Protein AF-A0A1W9L1T4-F1 (afdb_monomer_lite)

Radius of gyration: 21.64 Å; chains: 1; bounding box: 61×42×40 Å

Secondary structure (DSSP, 8-state):
-----------------S-------GGGGGSPEEEEEEES-TTHHHHHHHHHHHHTTPEEEETTTTEEEETTEEEEEEEE-STT-EEEEEEEESSHHHHHHHHHHHHHH-

Foldseek 3Di:
DDDDDDDDDDPPPPPDDPDPPPPPPCVCQFAKDKDKDKFQDPVCQLVVLLVVCVVVVWDQDDSVQSWTDDPLKIKGWAWADDHGTIMIMIIIGNDPVVSVVVSVVVRVPD

pLDDT: mean 73.35, std 18.48, range [37.22, 92.0]

Structure (mmCIF, N/CA/C/O backbone):
data_AF-A0A1W9L1T4-F1
#
_entry.id   AF-A0A1W9L1T4-F1
#
loop_
_atom_site.group_PDB
_atom_site.id
_atom_site.type_symbol
_atom_site.label_atom_id
_atom_site.label_alt_id
_atom_site.label_comp_id
_atom_site.label_asym_id
_atom_site.label_entity_id
_atom_site.label_seq_id
_atom_site.pdbx_PDB_ins_code
_atom_site.Cartn_x
_atom_site.Cartn_y
_atom_site.Cartn_z
_atom_site.occupancy
_atom_site.B_iso_or_equiv
_atom_site.auth_seq_id
_atom_site.auth_comp_id
_atom_site.auth_asym_id
_atom_site.auth_atom_id
_atom_site.pdbx_PDB_model_num
ATOM 1 N N . MET A 1 1 ? -51.520 -31.249 22.284 1.00 37.78 1 MET A N 1
ATOM 2 C CA . MET A 1 1 ? -51.030 -29.858 22.193 1.00 37.78 1 MET A CA 1
ATOM 3 C C . MET A 1 1 ? -50.240 -29.736 20.894 1.00 37.78 1 MET A C 1
ATOM 5 O O . MET A 1 1 ? -49.182 -30.337 20.793 1.00 37.78 1 MET A O 1
ATOM 9 N N . LYS A 1 2 ? -50.804 -29.100 19.861 1.00 39.19 2 LYS A N 1
ATOM 10 C CA . LYS A 1 2 ? -50.165 -28.881 18.549 1.00 39.19 2 LYS A CA 1
ATOM 11 C C . LYS A 1 2 ? -50.115 -27.368 18.328 1.00 39.19 2 LYS A C 1
ATOM 13 O O . LYS A 1 2 ? -51.171 -26.748 18.253 1.00 39.19 2 LYS A O 1
ATOM 18 N N . GLN A 1 3 ? -48.917 -26.787 18.310 1.00 37.22 3 GLN A N 1
ATOM 19 C CA . GLN A 1 3 ? -48.712 -25.384 17.951 1.00 37.22 3 GLN A CA 1
ATOM 20 C C . GLN A 1 3 ? -48.871 -25.224 16.437 1.00 37.22 3 GLN A C 1
ATOM 22 O O . GLN A 1 3 ? -48.292 -25.983 15.663 1.00 37.22 3 GLN A O 1
ATOM 27 N N . VAL A 1 4 ? -49.686 -24.249 16.041 1.00 39.75 4 VAL A N 1
ATOM 28 C CA . VAL A 1 4 ? -49.879 -23.811 14.658 1.00 39.75 4 VAL A CA 1
ATOM 29 C C . VAL A 1 4 ? -48.971 -22.604 14.450 1.00 39.75 4 VAL A C 1
ATOM 31 O O . VAL A 1 4 ? -49.112 -21.597 15.141 1.00 39.75 4 VAL A O 1
ATOM 34 N N . THR A 1 5 ? -48.015 -22.716 13.532 1.00 46.50 5 THR A N 1
ATOM 35 C CA . THR A 1 5 ? -47.102 -21.630 13.169 1.00 46.50 5 THR A CA 1
ATOM 36 C C . THR A 1 5 ? -47.872 -20.597 12.350 1.00 46.50 5 THR A C 1
ATOM 38 O O . THR A 1 5 ? -48.217 -20.837 11.195 1.00 46.50 5 THR A O 1
ATOM 41 N N . ALA A 1 6 ? -48.180 -19.455 12.962 1.00 45.38 6 ALA A N 1
ATOM 42 C CA . ALA A 1 6 ? -48.735 -18.302 12.271 1.00 45.38 6 ALA A CA 1
ATOM 43 C C . ALA A 1 6 ? -47.638 -17.665 11.403 1.00 45.38 6 ALA A C 1
ATOM 45 O O . ALA A 1 6 ? -46.691 -17.070 11.916 1.00 45.38 6 ALA A O 1
ATOM 46 N N . GLY A 1 7 ? -47.753 -17.821 10.084 1.00 39.78 7 GLY A N 1
ATOM 47 C CA . GLY A 1 7 ? -46.975 -17.050 9.121 1.00 39.78 7 GLY A CA 1
ATOM 48 C C . GLY A 1 7 ? -47.424 -15.593 9.169 1.00 39.78 7 GLY A C 1
ATOM 49 O O . GLY A 1 7 ? -48.559 -15.277 8.817 1.00 39.78 7 GLY A O 1
ATOM 50 N N . VAL A 1 8 ? -46.548 -14.710 9.639 1.00 45.41 8 VAL A N 1
ATOM 51 C CA . VAL A 1 8 ? -46.774 -13.264 9.618 1.00 45.41 8 VAL A CA 1
ATOM 52 C C . VAL A 1 8 ? -46.629 -12.794 8.171 1.00 45.41 8 VAL A C 1
ATOM 54 O O . VAL A 1 8 ? -45.526 -12.760 7.630 1.00 45.41 8 VAL A O 1
ATOM 57 N N . LEU A 1 9 ? -47.751 -12.449 7.532 1.00 42.88 9 LEU A N 1
ATOM 58 C CA . LEU A 1 9 ? -47.745 -11.665 6.300 1.00 42.88 9 LEU A CA 1
ATOM 59 C C . LEU A 1 9 ? -47.172 -10.280 6.624 1.00 42.88 9 LEU A C 1
ATOM 61 O O . LEU A 1 9 ? -47.805 -9.485 7.318 1.00 42.88 9 LEU A O 1
ATOM 65 N N . ALA A 1 10 ? -45.978 -9.986 6.115 1.00 49.81 10 ALA A N 1
ATOM 66 C CA . ALA A 1 10 ? -45.453 -8.630 6.103 1.00 49.81 10 ALA A CA 1
ATOM 67 C C . ALA A 1 10 ? -46.282 -7.797 5.112 1.00 49.81 10 ALA A C 1
ATOM 69 O O . ALA A 1 10 ? -46.207 -7.988 3.899 1.00 49.81 10 ALA A O 1
ATOM 70 N N . ALA A 1 11 ? -47.106 -6.892 5.636 1.00 45.25 11 ALA A N 1
ATOM 71 C CA . ALA A 1 11 ? -47.779 -5.879 4.840 1.00 45.25 11 ALA A CA 1
ATOM 72 C C . ALA A 1 11 ? -46.727 -4.893 4.311 1.00 45.25 11 ALA A C 1
ATOM 74 O O . ALA A 1 11 ? -46.147 -4.121 5.074 1.00 45.25 11 ALA A O 1
ATOM 75 N N . ILE A 1 12 ? -46.467 -4.922 3.003 1.00 46.66 12 ILE A N 1
ATOM 76 C CA . ILE A 1 12 ? -45.659 -3.902 2.334 1.00 46.66 12 ILE A CA 1
ATOM 77 C C . ILE A 1 12 ? -46.551 -2.669 2.172 1.00 46.66 12 ILE A C 1
ATOM 79 O O . ILE A 1 12 ? -47.334 -2.566 1.230 1.00 46.66 12 ILE A O 1
ATOM 83 N N . VAL A 1 13 ? -46.464 -1.736 3.119 1.00 42.03 13 VAL A N 1
ATOM 84 C CA . VAL A 1 13 ? -47.014 -0.389 2.946 1.00 42.03 13 VAL A CA 1
ATOM 85 C C . VAL A 1 13 ? -46.072 0.360 2.006 1.00 42.03 13 VAL A C 1
ATOM 87 O O . VAL A 1 13 ? -45.010 0.818 2.415 1.00 42.03 13 VAL A O 1
ATOM 90 N N . VAL A 1 14 ? -46.439 0.456 0.726 1.00 37.31 14 VAL A N 1
ATOM 91 C CA . VAL A 1 14 ? -45.740 1.313 -0.240 1.00 37.31 14 VAL A CA 1
ATOM 92 C C . VAL A 1 14 ? -46.296 2.727 -0.099 1.00 37.31 14 VAL A C 1
ATOM 94 O O . VAL A 1 14 ? -47.223 3.129 -0.798 1.00 37.31 14 VAL A O 1
ATOM 97 N N . THR A 1 15 ? -45.752 3.496 0.838 1.00 46.47 15 THR A N 1
ATOM 98 C CA . THR A 1 15 ? -45.950 4.946 0.873 1.00 46.47 15 THR A CA 1
ATOM 99 C C . THR A 1 15 ? -45.026 5.578 -0.163 1.00 46.47 15 THR A C 1
ATOM 101 O O . THR A 1 15 ? -43.834 5.754 0.070 1.00 46.47 15 THR A O 1
ATOM 104 N N . ALA A 1 16 ? -45.581 5.923 -1.326 1.00 43.53 16 ALA A N 1
ATOM 105 C CA . ALA A 1 16 ? -44.899 6.713 -2.344 1.00 43.53 16 ALA A CA 1
ATOM 106 C C . ALA A 1 16 ? -44.691 8.150 -1.835 1.00 43.53 16 ALA A C 1
ATOM 108 O O . ALA A 1 16 ? -45.536 9.020 -2.020 1.00 43.53 16 ALA A O 1
ATOM 109 N N . HIS A 1 17 ? -43.565 8.389 -1.170 1.00 44.53 17 HIS A N 1
ATOM 110 C CA . HIS A 1 17 ? -43.006 9.722 -0.999 1.00 44.53 17 HIS A CA 1
ATOM 111 C C . HIS A 1 17 ? -41.620 9.713 -1.625 1.00 44.53 17 HIS A C 1
ATOM 113 O O . HIS A 1 17 ? -40.818 8.820 -1.361 1.00 44.53 17 HIS A O 1
ATOM 119 N N . SER A 1 18 ? -41.375 10.694 -2.488 1.00 51.53 18 SER A N 1
ATOM 120 C CA . SER A 1 18 ? -40.128 10.939 -3.209 1.00 51.53 18 SER A CA 1
ATOM 121 C C . SER A 1 18 ? -38.989 11.302 -2.253 1.00 51.53 18 SER A C 1
ATOM 123 O O . SER A 1 18 ? -38.533 12.439 -2.195 1.00 51.53 18 SER A O 1
ATOM 125 N N . GLY A 1 19 ? -38.543 10.320 -1.483 1.00 42.97 19 GLY A N 1
ATOM 126 C CA . GLY A 1 19 ? -37.359 10.348 -0.650 1.00 42.97 19 GLY A CA 1
ATOM 127 C C . GLY A 1 19 ? -36.730 8.977 -0.774 1.00 42.97 19 GLY A C 1
ATOM 128 O O . GLY A 1 19 ? -37.266 7.999 -0.260 1.00 42.97 19 GLY A O 1
ATOM 129 N N . ILE A 1 20 ? -35.630 8.892 -1.517 1.00 45.09 20 ILE A N 1
ATOM 130 C CA . ILE A 1 20 ? -34.809 7.688 -1.590 1.00 45.09 20 ILE A CA 1
ATOM 131 C C . ILE A 1 20 ? -34.247 7.489 -0.182 1.00 45.09 20 ILE A C 1
ATOM 133 O O . ILE A 1 20 ? -33.217 8.050 0.177 1.00 45.09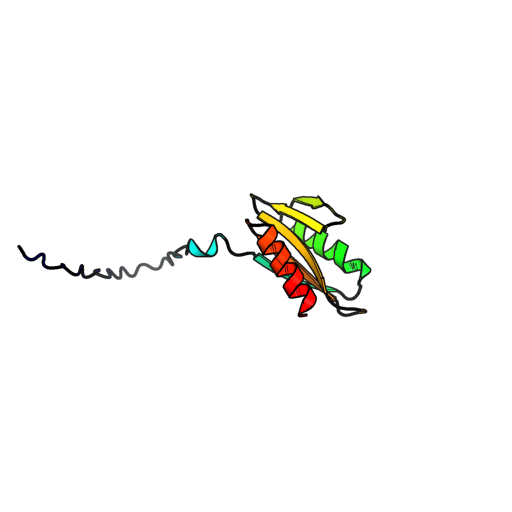 20 ILE A O 1
ATOM 137 N N . ALA A 1 21 ? -34.965 6.735 0.646 1.00 39.78 21 ALA A N 1
ATOM 138 C CA . ALA A 1 21 ? -34.396 6.137 1.832 1.00 39.78 21 ALA A CA 1
ATOM 139 C C . ALA A 1 21 ? -33.375 5.121 1.319 1.00 39.78 21 ALA A C 1
ATOM 141 O O . ALA A 1 21 ? -33.732 4.016 0.909 1.00 39.78 21 ALA A O 1
ATOM 142 N N . GLN A 1 22 ? -32.105 5.529 1.259 1.00 40.72 22 GLN A N 1
ATOM 143 C CA . GLN A 1 22 ? -31.015 4.575 1.162 1.00 40.72 22 GLN A CA 1
ATOM 144 C C . GLN A 1 22 ? -31.135 3.680 2.391 1.00 40.72 22 GLN A C 1
ATOM 146 O O . GLN A 1 22 ? -30.853 4.097 3.512 1.00 40.72 22 GLN A O 1
ATOM 151 N N . ALA A 1 23 ? -31.605 2.455 2.180 1.00 42.91 23 ALA A N 1
ATOM 152 C CA . ALA A 1 23 ? -31.308 1.376 3.093 1.00 42.91 23 ALA A CA 1
ATOM 153 C C . ALA A 1 23 ? -29.778 1.266 3.116 1.00 42.91 23 ALA A C 1
ATOM 155 O O . ALA A 1 23 ? -29.173 0.748 2.179 1.00 42.91 23 ALA A O 1
ATOM 156 N N . GLU A 1 24 ? -29.144 1.846 4.135 1.00 46.12 24 GLU A N 1
ATOM 157 C CA . GLU A 1 24 ? -27.752 1.556 4.447 1.00 46.12 24 GLU A CA 1
ATOM 158 C C . GLU A 1 24 ? -27.687 0.079 4.831 1.00 46.12 24 GLU A C 1
ATOM 160 O O . GLU A 1 24 ? -27.977 -0.324 5.960 1.00 46.12 24 GLU A O 1
ATOM 165 N N . ASP A 1 25 ? -27.357 -0.743 3.839 1.00 39.75 25 ASP A N 1
ATOM 166 C CA . ASP A 1 25 ? -27.034 -2.143 4.018 1.00 39.75 25 ASP A CA 1
ATOM 167 C C . ASP A 1 25 ? -25.759 -2.234 4.870 1.00 39.75 25 ASP A C 1
ATOM 169 O O . ASP A 1 25 ? -24.620 -2.140 4.400 1.00 39.75 25 ASP A O 1
ATOM 173 N N . THR A 1 26 ? -25.971 -2.384 6.174 1.00 43.78 26 THR A N 1
ATOM 174 C CA . THR A 1 26 ? -24.928 -2.529 7.194 1.00 43.78 26 THR A CA 1
ATOM 175 C C . THR A 1 26 ? -24.070 -3.791 7.017 1.00 43.78 26 THR A C 1
ATOM 177 O O . THR A 1 26 ? -23.099 -3.958 7.756 1.00 43.78 26 THR A O 1
ATOM 180 N N . SER A 1 27 ? -24.334 -4.637 6.011 1.00 46.94 27 SER A N 1
ATOM 181 C CA . SER A 1 27 ? -23.498 -5.790 5.649 1.00 46.94 27 SER A CA 1
ATOM 182 C C . SER A 1 27 ? -22.201 -5.394 4.919 1.00 46.94 27 SER A C 1
ATOM 184 O O . SER A 1 27 ? -21.215 -6.131 4.941 1.00 46.94 27 SER A O 1
ATOM 186 N N . THR A 1 28 ? -22.127 -4.187 4.343 1.00 51.12 28 THR A N 1
ATOM 187 C CA . THR A 1 28 ? -20.904 -3.687 3.675 1.00 51.12 28 THR A CA 1
ATOM 188 C C . THR A 1 28 ? -19.855 -3.096 4.626 1.00 51.12 28 THR A C 1
ATOM 190 O O . THR A 1 28 ? -18.715 -2.880 4.214 1.00 51.12 28 THR A O 1
ATOM 193 N N . LYS A 1 29 ? -20.176 -2.910 5.918 1.00 53.84 29 LYS A N 1
ATOM 194 C CA . LYS A 1 29 ? -19.325 -2.212 6.911 1.00 53.84 29 LYS A CA 1
ATOM 195 C C . LYS A 1 29 ? -17.963 -2.863 7.211 1.00 53.84 29 LYS A C 1
ATOM 197 O O . LYS A 1 29 ? -17.176 -2.274 7.945 1.00 53.84 29 LYS A O 1
ATOM 202 N N . ASN A 1 30 ? -17.690 -4.056 6.679 1.00 61.22 30 ASN A N 1
ATOM 203 C CA . ASN A 1 30 ? -16.466 -4.826 6.939 1.00 61.22 30 ASN A CA 1
ATOM 204 C C . ASN A 1 30 ? -15.728 -5.296 5.676 1.00 61.22 30 ASN A C 1
ATOM 206 O O . ASN A 1 30 ? -14.801 -6.106 5.775 1.00 61.22 30 ASN A O 1
ATOM 210 N N . LEU A 1 31 ? -16.127 -4.844 4.485 1.00 65.56 31 LEU A N 1
ATOM 211 C CA . LEU A 1 31 ? -15.415 -5.220 3.268 1.00 65.56 31 LEU A CA 1
ATOM 212 C C . LEU A 1 31 ? -14.169 -4.345 3.084 1.00 65.56 31 LEU A C 1
ATOM 214 O O . LEU A 1 31 ? -14.221 -3.143 3.345 1.00 65.56 31 LEU A O 1
ATOM 218 N N . PRO A 1 32 ? -13.040 -4.932 2.650 1.00 75.56 32 PRO A N 1
ATOM 219 C CA . PRO A 1 32 ? -11.881 -4.139 2.297 1.00 75.56 32 PRO A CA 1
ATOM 220 C C . PRO A 1 32 ? -12.222 -3.256 1.091 1.00 75.56 32 PRO A C 1
ATOM 222 O O . PRO A 1 32 ? -12.682 -3.737 0.057 1.00 75.56 32 PRO A O 1
ATOM 225 N N . PHE A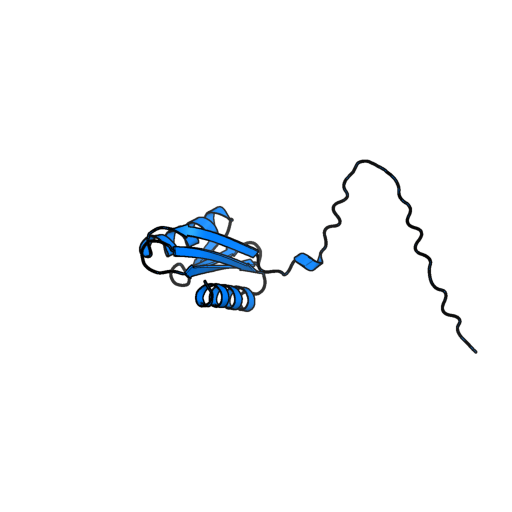 1 33 ? -11.990 -1.960 1.241 1.00 82.31 33 PHE A N 1
ATOM 226 C CA . PHE A 1 33 ? -11.942 -0.992 0.160 1.00 82.31 33 PHE A CA 1
ATOM 227 C C . PHE A 1 33 ? -10.719 -1.272 -0.717 1.00 82.31 33 PHE A C 1
ATOM 229 O O . PHE A 1 33 ? -9.629 -1.516 -0.195 1.00 82.31 33 PHE A O 1
ATOM 236 N N . VAL A 1 34 ? -10.903 -1.227 -2.034 1.00 82.50 34 VAL A N 1
ATOM 237 C CA . VAL A 1 34 ? -9.842 -1.404 -3.028 1.00 82.50 34 VAL A CA 1
ATOM 238 C C . VAL A 1 34 ? -9.911 -0.245 -4.015 1.00 82.50 34 VAL A C 1
ATOM 240 O O . VAL A 1 34 ? -10.962 -0.008 -4.604 1.00 82.50 34 VAL A O 1
ATOM 243 N N . ASP A 1 35 ? -8.791 0.441 -4.209 1.00 83.38 35 ASP A N 1
ATOM 244 C CA . ASP A 1 35 ? -8.589 1.448 -5.253 1.00 83.38 35 ASP A CA 1
ATOM 245 C C . ASP A 1 35 ? -7.346 1.090 -6.075 1.00 83.38 35 ASP A C 1
ATOM 247 O O . ASP A 1 35 ? -6.463 0.380 -5.581 1.00 83.38 35 ASP A O 1
ATOM 251 N N . TYR A 1 36 ? -7.269 1.553 -7.322 1.00 83.75 36 TYR A N 1
ATOM 252 C CA . TYR A 1 36 ? -6.120 1.299 -8.185 1.00 83.75 36 TYR A CA 1
ATOM 253 C C . TYR A 1 36 ? -5.768 2.477 -9.095 1.00 83.75 36 TYR A C 1
ATOM 255 O O . TYR A 1 36 ? -6.628 3.216 -9.565 1.00 83.75 36 TYR A O 1
ATOM 263 N N . GLN A 1 37 ? -4.477 2.636 -9.384 1.00 84.56 37 GLN A N 1
ATOM 264 C CA . GLN A 1 37 ? -3.964 3.641 -10.318 1.00 84.56 37 GLN A CA 1
ATOM 265 C C . GLN A 1 37 ? -2.846 3.071 -11.183 1.00 84.56 37 GLN A C 1
ATOM 267 O O . GLN A 1 37 ? -2.137 2.164 -10.765 1.00 84.56 37 GLN A O 1
ATOM 272 N N . TRP A 1 38 ? -2.640 3.650 -12.363 1.00 83.69 38 TRP A N 1
ATOM 273 C CA . TRP A 1 38 ? -1.550 3.272 -13.259 1.00 83.69 38 TRP A CA 1
ATOM 274 C C . TRP A 1 38 ? -0.368 4.235 -13.162 1.00 83.69 38 TRP A C 1
ATOM 276 O O . TRP A 1 38 ? -0.530 5.458 -13.064 1.00 83.69 38 TRP A O 1
ATOM 286 N N . THR A 1 39 ? 0.845 3.692 -13.218 1.00 85.38 39 THR A N 1
ATOM 287 C CA . THR A 1 39 ? 2.089 4.454 -13.239 1.00 85.38 39 THR A CA 1
ATOM 288 C C . THR A 1 39 ? 3.106 3.878 -14.205 1.00 85.38 39 THR A C 1
ATOM 290 O O . THR A 1 39 ? 3.200 2.668 -14.351 1.00 85.38 39 THR A O 1
ATOM 293 N N . MET A 1 40 ? 3.882 4.762 -14.839 1.00 82.75 40 MET A N 1
ATOM 294 C CA . MET A 1 40 ? 4.865 4.375 -15.855 1.00 82.75 40 MET A CA 1
ATOM 295 C C . MET A 1 40 ? 6.282 4.160 -15.319 1.00 82.75 40 MET A C 1
ATOM 297 O O . MET A 1 40 ? 7.243 4.105 -16.078 1.00 82.75 40 MET A O 1
ATOM 301 N N . SER A 1 41 ? 6.432 4.105 -13.998 1.00 79.31 41 SER A N 1
ATOM 302 C CA . SER A 1 41 ? 7.728 3.972 -13.342 1.00 79.31 41 SER A CA 1
ATOM 303 C C . SER A 1 41 ? 7.588 3.192 -12.043 1.00 79.31 41 SER A C 1
ATOM 305 O O . SER A 1 41 ? 6.736 3.513 -11.204 1.00 79.31 41 SER A O 1
ATOM 307 N N . SER A 1 42 ? 8.454 2.190 -11.876 1.00 73.62 42 SER A N 1
ATOM 308 C CA . SER A 1 42 ? 8.554 1.357 -10.670 1.00 73.62 42 SER A CA 1
ATOM 309 C C . SER A 1 42 ? 8.880 2.178 -9.443 1.00 73.62 42 SER A C 1
ATOM 311 O O . SER A 1 42 ? 8.306 1.961 -8.376 1.00 73.62 42 SER A O 1
ATOM 313 N N . ASP A 1 43 ? 9.730 3.179 -9.627 1.00 81.25 43 ASP A N 1
ATOM 314 C CA . ASP A 1 43 ? 10.224 4.029 -8.554 1.00 81.25 43 ASP A CA 1
ATOM 315 C C . ASP A 1 43 ? 9.151 5.029 -8.112 1.00 81.25 43 ASP A C 1
ATOM 317 O O . ASP A 1 43 ? 9.095 5.415 -6.946 1.00 81.25 43 ASP A O 1
ATOM 321 N N . ALA A 1 44 ? 8.229 5.378 -9.016 1.00 83.25 44 ALA A N 1
ATOM 322 C CA . ALA A 1 44 ? 7.089 6.235 -8.711 1.00 83.25 44 ALA A CA 1
ATOM 323 C C . ALA A 1 44 ? 5.958 5.498 -7.974 1.00 83.25 44 ALA A C 1
ATOM 325 O O . ALA A 1 44 ? 5.134 6.147 -7.328 1.00 83.25 44 ALA A O 1
ATOM 326 N N . CYS A 1 45 ? 5.885 4.163 -8.046 1.00 85.19 45 CYS A N 1
ATOM 327 C CA . CYS A 1 45 ? 4.774 3.415 -7.452 1.00 85.19 45 CYS A CA 1
ATOM 328 C C . CYS A 1 45 ? 4.655 3.577 -5.922 1.00 85.19 45 CYS A C 1
ATOM 330 O O . CYS A 1 45 ? 3.559 3.896 -5.445 1.00 85.19 45 CYS A O 1
ATOM 332 N N . PRO A 1 46 ? 5.737 3.427 -5.128 1.00 84.56 46 PRO A N 1
ATOM 333 C CA . PRO A 1 46 ? 5.672 3.624 -3.683 1.00 84.56 46 PRO A CA 1
ATOM 334 C C . PRO A 1 46 ? 5.204 5.032 -3.309 1.00 84.56 46 PRO A C 1
ATOM 336 O O . PRO A 1 46 ? 4.360 5.187 -2.425 1.00 84.56 46 PRO A O 1
ATOM 339 N N . GLU A 1 47 ? 5.714 6.058 -3.992 1.00 88.88 47 GLU A N 1
ATOM 340 C CA . GLU A 1 47 ? 5.337 7.444 -3.716 1.00 88.88 47 GLU A CA 1
ATOM 341 C C . GLU A 1 47 ? 3.883 7.724 -4.090 1.00 88.88 47 GLU A C 1
ATOM 343 O O . GLU A 1 47 ? 3.156 8.299 -3.278 1.00 88.88 47 GLU A O 1
ATOM 348 N N . ARG A 1 48 ? 3.423 7.248 -5.255 1.00 87.44 48 ARG A N 1
ATOM 349 C CA . ARG A 1 48 ? 2.022 7.381 -5.683 1.00 87.44 48 ARG A CA 1
ATOM 350 C C . ARG A 1 48 ? 1.051 6.694 -4.739 1.00 87.44 48 ARG A C 1
ATOM 352 O O . ARG A 1 48 ? 0.012 7.266 -4.411 1.00 87.44 48 ARG A O 1
ATOM 359 N N . GLY A 1 49 ? 1.372 5.487 -4.286 1.00 87.00 49 GLY A N 1
ATOM 360 C CA . GLY A 1 49 ? 0.512 4.775 -3.347 1.00 87.00 49 GLY A CA 1
ATOM 361 C C . GLY A 1 49 ? 0.426 5.484 -1.997 1.00 87.00 49 GLY A C 1
ATOM 362 O O . GLY A 1 49 ? -0.663 5.641 -1.446 1.00 87.00 49 GLY A O 1
ATOM 363 N N . LEU A 1 50 ? 1.555 5.985 -1.485 1.00 89.44 50 LEU A N 1
ATOM 364 C CA . LEU A 1 50 ? 1.580 6.775 -0.250 1.00 89.44 50 LEU A CA 1
ATOM 365 C C . LEU A 1 50 ? 0.835 8.108 -0.392 1.00 89.44 50 LEU A C 1
ATOM 367 O O . LEU A 1 50 ? 0.141 8.521 0.537 1.00 89.44 50 LEU A O 1
ATOM 371 N N . ASP A 1 51 ? 0.974 8.789 -1.527 1.00 90.31 51 ASP A N 1
ATOM 372 C CA . ASP A 1 51 ? 0.225 10.010 -1.826 1.00 90.31 51 ASP A CA 1
ATOM 373 C C . ASP A 1 51 ? -1.282 9.738 -1.897 1.00 90.31 51 ASP A C 1
ATOM 375 O O . ASP A 1 51 ? -2.077 10.460 -1.295 1.00 90.31 51 ASP A O 1
ATOM 379 N N . THR A 1 52 ? -1.679 8.632 -2.525 1.00 87.50 52 THR A N 1
ATOM 380 C CA . THR A 1 52 ? -3.086 8.220 -2.602 1.00 87.50 52 THR A CA 1
ATOM 381 C C . THR A 1 52 ? -3.666 7.886 -1.230 1.00 87.50 52 THR A C 1
ATOM 383 O O . THR A 1 52 ? -4.777 8.319 -0.916 1.00 87.50 52 THR A O 1
ATOM 386 N N . LEU A 1 53 ? -2.905 7.203 -0.366 1.00 88.31 53 LEU A N 1
ATOM 387 C CA . LEU A 1 53 ? -3.296 6.991 1.031 1.00 88.31 53 LEU A CA 1
ATOM 388 C C . LEU A 1 53 ? -3.561 8.327 1.739 1.00 88.31 53 LEU A C 1
ATOM 390 O O . LEU A 1 53 ? -4.611 8.489 2.364 1.00 88.31 53 LEU A O 1
ATOM 394 N N . ARG A 1 54 ? -2.655 9.305 1.603 1.00 90.69 54 ARG A N 1
ATOM 395 C CA . ARG A 1 54 ? -2.824 10.636 2.215 1.00 90.69 54 ARG A CA 1
ATOM 396 C C . ARG A 1 54 ? -4.051 11.365 1.675 1.00 90.69 54 ARG A C 1
ATOM 398 O O . ARG A 1 54 ? -4.841 11.867 2.468 1.00 90.69 54 ARG A O 1
ATOM 405 N N . LYS A 1 55 ? -4.238 11.384 0.352 1.00 87.94 55 LYS A N 1
ATOM 406 C CA . LYS A 1 55 ? -5.409 11.991 -0.310 1.00 87.94 55 LYS A CA 1
ATOM 407 C C . LYS A 1 55 ? -6.723 11.341 0.124 1.00 87.94 55 LYS A C 1
ATOM 409 O O . LYS A 1 55 ? -7.731 12.025 0.244 1.00 87.94 55 LYS A O 1
ATOM 414 N N . SER A 1 56 ? -6.687 10.050 0.446 1.00 84.00 56 SER A N 1
ATOM 415 C CA . SER A 1 56 ? -7.828 9.292 0.977 1.00 84.00 56 SER A CA 1
ATOM 416 C C . SER A 1 56 ? -8.063 9.506 2.485 1.00 84.00 56 SER A C 1
ATOM 418 O O . SER A 1 56 ? -8.994 8.938 3.068 1.00 84.00 56 SER A O 1
ATOM 420 N N . GLY A 1 57 ? -7.236 10.329 3.139 1.00 87.69 57 GLY A N 1
ATOM 421 C CA . GLY A 1 57 ? -7.326 10.657 4.562 1.00 87.69 57 GLY A CA 1
ATOM 422 C C . GLY A 1 57 ? -6.642 9.654 5.494 1.00 87.69 57 GLY A C 1
ATOM 423 O O . GLY A 1 57 ? -6.871 9.704 6.700 1.00 87.69 57 GLY A O 1
ATOM 424 N N . PHE A 1 58 ? -5.816 8.739 4.976 1.00 90.69 58 PHE A N 1
ATOM 425 C CA . PHE A 1 58 ? -5.016 7.843 5.811 1.00 90.69 58 PHE A CA 1
ATOM 426 C C . PHE A 1 58 ? -3.769 8.555 6.331 1.00 90.69 58 PHE A C 1
ATOM 428 O O . PHE A 1 58 ? -3.007 9.177 5.586 1.00 90.69 58 PHE A O 1
ATOM 435 N N . LYS A 1 59 ? -3.497 8.379 7.623 1.00 92.00 59 LYS A N 1
ATOM 436 C CA . LYS A 1 59 ? -2.211 8.724 8.224 1.00 92.00 59 LYS A CA 1
ATOM 437 C C . LYS A 1 59 ? -1.215 7.611 7.918 1.00 92.00 59 LYS A C 1
ATOM 439 O O . LYS A 1 59 ? -1.403 6.482 8.363 1.00 92.00 59 LYS A O 1
ATOM 444 N N . VAL A 1 60 ? -0.156 7.921 7.173 1.00 91.94 60 VAL A N 1
ATOM 445 C CA . VAL A 1 60 ? 0.926 6.964 6.885 1.00 91.94 60 VAL A CA 1
ATOM 446 C C . VAL A 1 60 ? 1.629 6.588 8.191 1.00 91.94 60 VAL A C 1
ATOM 448 O O . VAL A 1 60 ? 2.114 7.468 8.902 1.00 91.94 60 VAL A O 1
ATOM 451 N N . LEU A 1 61 ? 1.664 5.291 8.497 1.00 89.50 61 LEU A N 1
ATOM 452 C CA . LEU A 1 61 ? 2.306 4.732 9.688 1.00 89.50 61 LEU A CA 1
ATOM 453 C C . LEU A 1 61 ? 3.708 4.214 9.370 1.00 89.50 61 LEU A C 1
ATOM 455 O O . LEU A 1 61 ? 4.648 4.507 10.101 1.00 89.50 61 LEU A O 1
ATOM 459 N N . ASP A 1 62 ? 3.848 3.498 8.253 1.00 87.56 62 ASP A N 1
ATOM 460 C CA . ASP A 1 62 ? 5.120 2.946 7.798 1.00 87.56 62 ASP A CA 1
ATOM 461 C C . ASP A 1 62 ? 5.288 3.205 6.295 1.00 87.56 62 ASP A C 1
ATOM 463 O O . ASP A 1 62 ? 4.455 2.812 5.476 1.00 87.56 62 ASP A O 1
ATOM 467 N N . LYS A 1 63 ? 6.371 3.896 5.923 1.00 84.62 63 LYS A N 1
ATOM 468 C CA . LYS A 1 63 ? 6.688 4.206 4.521 1.00 84.62 63 LYS A CA 1
ATOM 469 C C . LYS A 1 63 ? 7.302 3.018 3.775 1.00 84.62 63 LYS A C 1
ATOM 471 O O . LYS A 1 63 ? 7.115 2.921 2.566 1.00 84.62 63 LYS A O 1
ATOM 476 N N . LYS A 1 64 ? 8.041 2.148 4.470 1.00 81.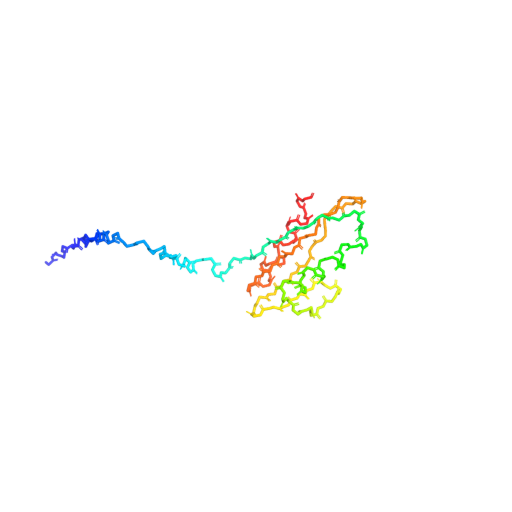25 64 LYS A N 1
ATOM 477 C CA . LYS A 1 64 ? 8.683 0.958 3.895 1.00 81.25 64 LYS A CA 1
ATOM 478 C C . LYS A 1 64 ? 7.646 -0.119 3.611 1.00 81.25 64 LYS A C 1
ATOM 480 O O . LYS A 1 64 ? 7.617 -0.646 2.504 1.00 81.25 64 LYS A O 1
ATOM 485 N N . GLU A 1 65 ? 6.773 -0.384 4.580 1.00 77.38 65 GLU A N 1
ATOM 486 C CA . GLU A 1 65 ? 5.655 -1.321 4.416 1.00 77.38 65 GLU A CA 1
ATOM 487 C C . GLU A 1 65 ? 4.477 -0.705 3.647 1.00 77.38 65 GLU A C 1
ATOM 489 O O . GLU A 1 65 ? 3.588 -1.423 3.198 1.00 77.38 65 GLU A O 1
ATOM 494 N N . ARG A 1 66 ? 4.489 0.623 3.458 1.00 87.94 66 ARG A N 1
ATOM 495 C CA . ARG A 1 66 ? 3.486 1.398 2.708 1.00 87.94 66 ARG A CA 1
ATOM 496 C C . ARG A 1 66 ? 2.090 1.246 3.304 1.00 87.94 66 ARG A C 1
ATOM 498 O O . ARG A 1 66 ? 1.111 0.960 2.614 1.00 87.94 66 ARG A O 1
ATOM 505 N N . VAL A 1 67 ? 2.033 1.447 4.614 1.00 88.31 67 VAL A N 1
ATOM 506 C CA . VAL A 1 67 ? 0.854 1.228 5.445 1.00 88.31 67 VAL A CA 1
ATOM 507 C C . VAL A 1 67 ? 0.323 2.557 5.966 1.00 88.31 67 VAL A C 1
ATOM 509 O O . VAL A 1 67 ? 1.083 3.400 6.451 1.00 88.31 67 VAL A O 1
ATOM 512 N N . GLY A 1 68 ? -0.995 2.730 5.918 1.00 89.06 68 GLY A N 1
ATOM 513 C CA . GLY A 1 68 ? -1.698 3.871 6.500 1.00 89.06 68 GLY A CA 1
ATOM 514 C C . GLY A 1 68 ? -2.842 3.449 7.417 1.00 89.06 68 GLY A C 1
ATOM 515 O O . GLY A 1 68 ? -3.292 2.307 7.368 1.00 89.06 68 GLY A O 1
ATOM 516 N N . MET A 1 69 ? -3.334 4.370 8.244 1.00 91.06 69 MET A N 1
ATOM 517 C CA . MET A 1 69 ? -4.502 4.144 9.100 1.00 91.06 69 MET A CA 1
ATOM 518 C C . MET A 1 69 ? -5.481 5.323 9.065 1.00 91.06 69 MET A C 1
ATOM 520 O O . MET A 1 69 ? -5.057 6.480 9.058 1.00 91.06 69 MET A O 1
ATOM 524 N N . LYS A 1 70 ? -6.782 5.020 9.055 1.00 88.31 70 LYS A N 1
ATOM 525 C CA . LYS A 1 70 ? -7.896 5.980 9.093 1.00 88.31 70 LYS A CA 1
ATOM 526 C C . LYS A 1 70 ? -9.061 5.365 9.865 1.00 88.31 70 LYS A C 1
ATOM 528 O O . LYS A 1 70 ? -9.566 4.341 9.440 1.00 88.31 70 LYS A O 1
ATOM 533 N N . GLU A 1 71 ? -9.474 5.955 10.986 1.00 86.06 71 GLU A N 1
ATOM 534 C CA . GLU A 1 71 ? -10.716 5.576 11.701 1.00 86.06 71 GLU A CA 1
ATOM 535 C C . GLU A 1 71 ? -10.882 4.057 11.956 1.00 86.06 71 GLU A C 1
ATOM 537 O O . GLU A 1 71 ? -11.955 3.490 11.784 1.00 86.06 71 GLU A O 1
ATOM 542 N N . GLY A 1 72 ? -9.797 3.370 12.338 1.00 81.88 72 GLY A N 1
ATOM 543 C CA . GLY A 1 72 ? -9.799 1.917 12.575 1.00 81.88 72 GLY A CA 1
ATOM 544 C C . GLY A 1 72 ? -9.591 1.051 11.325 1.00 81.88 72 GLY A C 1
ATOM 545 O O . GLY A 1 72 ? -9.392 -0.152 11.452 1.00 81.88 72 GLY A O 1
ATOM 546 N N . TYR A 1 73 ? -9.549 1.646 10.134 1.00 84.88 73 TYR A N 1
ATOM 547 C CA . TYR A 1 73 ? -9.139 0.986 8.898 1.00 84.88 73 TYR A CA 1
ATOM 548 C C . TYR A 1 73 ? -7.629 1.070 8.743 1.00 84.88 73 TYR A C 1
ATOM 550 O O . TYR A 1 73 ? -7.036 2.141 8.910 1.00 84.88 73 TYR A O 1
ATOM 558 N N . LYS A 1 74 ? -7.006 -0.042 8.358 1.00 88.19 74 LYS A N 1
ATOM 559 C CA . LYS A 1 74 ? -5.589 -0.095 8.002 1.00 88.19 74 LYS A CA 1
ATOM 560 C C . LYS A 1 74 ? -5.465 -0.390 6.510 1.00 88.19 74 LYS A C 1
ATOM 562 O O . LYS A 1 74 ? -6.020 -1.369 6.017 1.00 88.19 74 LYS A O 1
ATOM 567 N N . GLY A 1 75 ? -4.786 0.505 5.802 1.00 87.00 75 GLY A N 1
ATOM 568 C CA . GLY A 1 75 ? -4.548 0.447 4.364 1.00 87.00 75 GLY A CA 1
ATOM 569 C C . GLY A 1 75 ? -3.129 0.004 4.039 1.00 87.00 75 GLY A C 1
ATOM 570 O O . GLY A 1 75 ? -2.206 0.331 4.783 1.00 87.00 75 GLY A O 1
ATOM 571 N N . ILE A 1 76 ? -2.958 -0.708 2.929 1.00 88.19 76 ILE A N 1
ATOM 572 C CA . ILE A 1 76 ? -1.670 -1.133 2.380 1.00 88.19 76 ILE A CA 1
ATOM 573 C C . ILE A 1 76 ? -1.619 -0.848 0.878 1.00 88.19 76 ILE A C 1
ATOM 575 O O . ILE A 1 76 ? -2.626 -0.971 0.180 1.00 88.19 76 ILE A O 1
ATOM 579 N N . VAL A 1 77 ? -0.439 -0.473 0.390 1.00 87.25 77 VAL A N 1
ATOM 580 C CA . VAL A 1 77 ? -0.169 -0.281 -1.038 1.00 87.25 77 VAL A CA 1
ATOM 581 C C . VAL A 1 77 ? 0.540 -1.506 -1.608 1.00 87.25 77 VAL A C 1
ATOM 583 O O . VAL A 1 77 ? 1.606 -1.884 -1.117 1.00 87.25 77 VAL A O 1
ATOM 586 N N . ALA A 1 78 ? 0.016 -2.058 -2.699 1.00 86.69 78 ALA A N 1
ATOM 587 C CA . ALA A 1 78 ? 0.701 -3.046 -3.529 1.00 86.69 78 ALA A CA 1
ATOM 588 C C . ALA A 1 78 ? 1.038 -2.454 -4.907 1.00 86.69 78 ALA A C 1
ATOM 590 O O . ALA A 1 78 ? 0.238 -1.740 -5.497 1.00 86.69 78 ALA A O 1
ATOM 591 N N . CYS A 1 79 ? 2.238 -2.751 -5.403 1.00 84.94 79 CYS A N 1
ATOM 592 C CA . CYS A 1 79 ? 2.712 -2.365 -6.733 1.00 84.94 79 CYS A CA 1
ATOM 593 C C . CYS A 1 79 ? 2.841 -3.625 -7.582 1.00 84.94 79 CYS A C 1
ATOM 595 O O . CYS A 1 79 ? 3.445 -4.587 -7.101 1.00 84.94 79 CYS A O 1
ATOM 597 N N . VAL A 1 80 ? 2.304 -3.613 -8.799 1.00 83.44 80 VAL A N 1
ATOM 598 C CA . VAL A 1 80 ? 2.242 -4.785 -9.686 1.00 83.44 80 VAL A CA 1
ATOM 599 C C . VAL A 1 80 ? 2.617 -4.386 -11.100 1.00 83.44 80 VAL A C 1
ATOM 601 O O . VAL A 1 80 ? 2.184 -3.333 -11.549 1.00 83.44 80 VAL A O 1
ATOM 604 N N . GLY A 1 81 ? 3.396 -5.215 -11.786 1.00 76.81 81 GLY A N 1
ATOM 605 C CA . GLY A 1 81 ? 3.924 -4.932 -13.119 1.00 76.81 81 GLY A CA 1
ATOM 606 C C . GLY A 1 81 ? 5.420 -4.611 -13.118 1.00 76.81 81 GLY A C 1
ATOM 607 O O . GLY A 1 81 ? 6.018 -4.312 -12.080 1.00 76.81 81 GLY A O 1
ATOM 608 N N . GLU A 1 82 ? 6.023 -4.682 -14.303 1.00 67.69 82 GLU A N 1
ATOM 609 C CA . GLU A 1 82 ? 7.435 -4.392 -14.560 1.00 67.69 82 GLU A CA 1
ATOM 610 C C . GLU A 1 82 ? 7.564 -3.346 -15.678 1.00 67.69 82 GLU A C 1
ATOM 612 O O . GLU A 1 82 ? 6.750 -3.281 -16.597 1.00 67.69 82 GLU A O 1
ATOM 617 N N . GLY A 1 83 ? 8.604 -2.512 -15.615 1.00 72.75 83 GLY A N 1
ATOM 618 C CA . GLY A 1 83 ? 8.865 -1.504 -16.643 1.00 72.75 83 GLY A CA 1
ATOM 619 C C . GLY A 1 83 ? 7.901 -0.314 -16.594 1.00 72.75 83 GLY A C 1
ATOM 620 O O . GLY A 1 83 ? 7.819 0.383 -15.581 1.00 72.75 83 GLY A O 1
ATOM 621 N N . SER A 1 84 ? 7.238 -0.033 -17.718 1.00 72.31 84 SER A N 1
ATOM 622 C CA . SER A 1 84 ? 6.449 1.187 -17.939 1.00 72.31 84 SER A CA 1
ATOM 623 C C . SER A 1 84 ? 4.955 1.051 -17.659 1.00 72.31 84 SER A C 1
ATOM 625 O O . SER A 1 84 ? 4.239 2.024 -17.859 1.00 72.31 84 SER A O 1
ATOM 627 N N . ASP A 1 85 ? 4.479 -0.109 -17.210 1.00 80.94 85 ASP A N 1
ATOM 628 C CA . ASP A 1 85 ? 3.060 -0.333 -16.921 1.00 80.94 85 ASP A CA 1
ATOM 629 C C . ASP A 1 85 ? 2.911 -0.988 -15.553 1.00 80.94 85 ASP A C 1
ATOM 631 O O . ASP A 1 85 ? 3.016 -2.203 -15.396 1.00 80.94 85 ASP A O 1
ATOM 635 N N . ILE A 1 86 ? 2.713 -0.151 -14.536 1.00 84.62 86 ILE A N 1
ATOM 636 C CA . ILE A 1 86 ? 2.651 -0.589 -13.145 1.00 84.62 86 ILE A CA 1
ATOM 637 C C . ILE A 1 86 ? 1.322 -0.172 -12.535 1.00 84.62 86 ILE A C 1
ATOM 639 O O . ILE A 1 86 ? 0.983 1.013 -12.482 1.00 84.62 86 ILE A O 1
ATOM 643 N N . ALA A 1 87 ? 0.580 -1.152 -12.039 1.00 84.94 87 ALA A N 1
ATOM 644 C CA . ALA A 1 87 ? -0.614 -0.952 -11.244 1.00 84.94 87 ALA A CA 1
ATOM 645 C C . ALA A 1 87 ? -0.239 -0.689 -9.779 1.00 84.94 87 ALA A C 1
ATOM 647 O O . ALA A 1 87 ? 0.578 -1.384 -9.171 1.00 84.94 87 ALA A O 1
ATOM 648 N N . VAL A 1 88 ? -0.864 0.325 -9.196 1.00 86.12 88 VAL A N 1
ATOM 649 C CA . VAL A 1 88 ? -0.760 0.713 -7.792 1.00 86.12 88 VAL A CA 1
ATOM 650 C C . VAL A 1 88 ? -2.096 0.403 -7.141 1.00 86.12 88 VAL A C 1
ATOM 652 O O . VAL A 1 88 ? -3.049 1.141 -7.356 1.00 86.12 88 VAL A O 1
ATOM 655 N N . PHE A 1 89 ? -2.181 -0.660 -6.349 1.00 85.69 89 PHE A N 1
ATOM 656 C CA . PHE A 1 89 ? -3.378 -1.003 -5.585 1.00 85.69 89 PHE A CA 1
ATOM 657 C C . PHE A 1 89 ? -3.297 -0.429 -4.175 1.00 85.69 89 PHE A C 1
ATOM 659 O O . PHE A 1 89 ? -2.283 -0.591 -3.497 1.00 85.69 89 PHE A O 1
ATOM 666 N N . ILE A 1 90 ? -4.378 0.185 -3.705 1.00 87.75 90 ILE A N 1
ATOM 667 C CA . ILE A 1 90 ? -4.581 0.537 -2.301 1.00 87.75 90 ILE A CA 1
ATOM 668 C C . ILE A 1 90 ? -5.693 -0.349 -1.769 1.00 87.75 90 ILE A C 1
ATOM 670 O O . ILE A 1 90 ? -6.828 -0.260 -2.226 1.00 87.75 90 ILE A O 1
ATOM 674 N N . VAL A 1 91 ? -5.377 -1.183 -0.783 1.00 88.25 91 VAL A N 1
ATOM 675 C CA . VAL A 1 91 ? -6.359 -2.052 -0.129 1.00 88.25 91 VAL A CA 1
ATOM 676 C C . VAL A 1 91 ? -6.454 -1.664 1.333 1.00 88.25 91 VAL A C 1
ATOM 678 O O . VAL A 1 91 ? -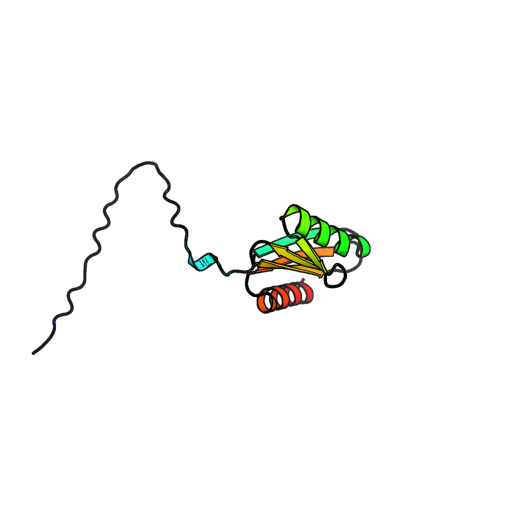5.446 -1.674 2.035 1.00 88.25 91 VAL A O 1
ATOM 681 N N . ALA A 1 92 ? -7.645 -1.322 1.813 1.00 88.06 92 ALA A N 1
ATOM 682 C CA . ALA A 1 92 ? -7.857 -0.900 3.191 1.00 88.06 92 ALA A CA 1
ATOM 683 C C . ALA A 1 92 ? -9.086 -1.550 3.807 1.00 88.06 92 ALA A C 1
ATOM 685 O O . ALA A 1 92 ? -10.149 -1.575 3.204 1.00 88.06 92 ALA A O 1
ATOM 686 N N . GLY A 1 93 ? -8.969 -2.034 5.037 1.00 88.06 93 GLY A N 1
ATOM 687 C CA . GLY A 1 93 ? -10.089 -2.643 5.748 1.00 88.06 93 GLY A CA 1
ATOM 688 C C . GLY A 1 93 ? -9.920 -2.569 7.263 1.00 88.06 93 GLY A C 1
ATOM 689 O O . GLY A 1 93 ? -8.828 -2.239 7.738 1.00 88.06 93 GLY A O 1
ATOM 690 N N . PRO A 1 94 ? -10.983 -2.878 8.026 1.00 84.31 94 PRO A N 1
ATOM 691 C CA . PRO A 1 94 ? -10.913 -2.961 9.486 1.00 84.31 94 PRO A CA 1
ATOM 692 C C . PRO A 1 94 ? -10.084 -4.170 9.956 1.00 84.31 94 PRO A C 1
ATOM 694 O O . PRO A 1 94 ? -9.475 -4.131 11.020 1.00 84.31 94 PRO A O 1
ATOM 697 N N . ASP A 1 95 ? -10.006 -5.225 9.138 1.00 87.44 95 ASP A N 1
ATOM 698 C CA . ASP A 1 95 ? -9.100 -6.360 9.321 1.00 87.44 95 ASP A CA 1
ATOM 699 C C . ASP A 1 95 ? -7.870 -6.197 8.416 1.00 87.44 95 ASP A C 1
ATOM 701 O O . ASP A 1 95 ? -7.935 -6.366 7.192 1.00 87.44 95 ASP A O 1
ATOM 705 N N . TYR A 1 96 ? -6.737 -5.857 9.032 1.00 84.25 96 TYR A N 1
ATOM 706 C CA . TYR A 1 96 ? -5.484 -5.630 8.317 1.00 84.25 96 TYR A CA 1
ATOM 707 C C . TYR A 1 96 ? -4.936 -6.885 7.641 1.00 84.25 96 TYR A C 1
ATOM 709 O O . TYR A 1 96 ? -4.424 -6.789 6.527 1.00 84.25 96 TYR A O 1
ATOM 717 N N . GLU A 1 97 ? -5.036 -8.052 8.278 1.00 86.88 97 GLU A N 1
ATOM 718 C CA . GLU A 1 97 ? -4.481 -9.287 7.716 1.00 86.88 97 GLU A CA 1
ATOM 719 C C . GLU A 1 97 ? -5.272 -9.705 6.478 1.00 86.88 97 GLU A C 1
ATOM 721 O O . GLU A 1 97 ? -4.695 -10.102 5.460 1.00 86.88 97 GLU A O 1
ATOM 726 N N . ARG A 1 98 ? -6.594 -9.508 6.506 1.00 86.12 98 ARG A N 1
ATOM 727 C CA . ARG A 1 98 ? -7.442 -9.722 5.331 1.00 86.12 98 ARG A CA 1
ATOM 728 C C . ARG A 1 98 ? -7.143 -8.727 4.209 1.00 86.12 98 ARG A C 1
ATOM 730 O O . ARG A 1 98 ? -7.027 -9.146 3.056 1.00 86.12 98 ARG A O 1
ATOM 737 N N . ALA A 1 99 ? -6.983 -7.440 4.525 1.00 84.25 99 ALA A N 1
ATOM 738 C CA . ALA A 1 99 ? -6.618 -6.411 3.546 1.00 84.25 99 ALA A CA 1
ATOM 739 C C . ALA A 1 99 ? -5.242 -6.688 2.912 1.00 84.25 99 ALA A C 1
ATOM 741 O O . ALA A 1 99 ? -5.092 -6.634 1.692 1.00 84.25 99 ALA A O 1
ATOM 742 N N . LYS A 1 100 ? -4.256 -7.078 3.725 1.00 85.69 100 LYS A N 1
ATOM 743 C CA . LYS A 1 100 ? -2.916 -7.471 3.280 1.00 85.69 100 LYS A CA 1
ATOM 744 C C . LYS A 1 100 ? -2.948 -8.711 2.394 1.00 85.69 100 LYS A C 1
ATOM 746 O O . LYS A 1 100 ? -2.349 -8.702 1.322 1.00 85.69 100 LYS A O 1
ATOM 751 N N . SER A 1 101 ? -3.663 -9.757 2.806 1.00 86.81 101 SER A N 1
ATOM 752 C CA . SER A 1 101 ? -3.816 -10.974 2.003 1.00 86.81 101 SER A CA 1
ATOM 753 C C . SER A 1 101 ? -4.444 -10.674 0.640 1.00 86.81 101 SER A C 1
ATOM 755 O O . SER A 1 101 ? -3.979 -11.190 -0.374 1.00 86.81 101 SER A O 1
ATOM 757 N N . LEU A 1 102 ? -5.456 -9.802 0.594 1.00 85.38 102 LEU A N 1
ATOM 758 C CA . LEU A 1 102 ? -6.075 -9.379 -0.659 1.00 85.38 102 LEU A CA 1
ATOM 759 C C . LEU A 1 102 ? -5.104 -8.577 -1.537 1.00 85.38 102 LEU A C 1
ATOM 761 O O . LEU A 1 102 ? -4.977 -8.889 -2.715 1.00 85.38 102 LEU A O 1
ATOM 765 N N . ALA A 1 103 ? -4.374 -7.614 -0.971 1.00 84.69 103 ALA A N 1
ATOM 766 C CA . ALA A 1 103 ? -3.376 -6.836 -1.707 1.00 84.69 103 ALA A CA 1
ATOM 767 C C . ALA A 1 103 ? -2.278 -7.720 -2.320 1.00 84.69 103 ALA A C 1
ATOM 769 O O . ALA A 1 103 ? -1.884 -7.513 -3.466 1.00 84.69 103 ALA A O 1
ATOM 770 N N . LEU A 1 104 ? -1.817 -8.736 -1.582 1.00 84.94 104 LEU A N 1
ATOM 771 C CA . LEU A 1 104 ? -0.853 -9.716 -2.084 1.00 84.94 104 LEU A CA 1
ATOM 772 C C . LEU A 1 104 ? -1.445 -10.569 -3.209 1.00 84.94 104 LEU A C 1
ATOM 774 O O . LEU A 1 104 ? -0.813 -10.714 -4.246 1.00 84.94 104 LEU A O 1
ATOM 778 N N . LYS A 1 105 ? -2.683 -11.057 -3.058 1.00 85.31 105 LYS A N 1
ATOM 779 C CA . LYS A 1 105 ? -3.367 -11.790 -4.135 1.00 85.31 105 LYS A CA 1
ATOM 780 C C . LYS A 1 105 ? -3.516 -10.947 -5.396 1.00 85.31 105 LYS A C 1
ATOM 782 O O . LYS A 1 105 ? -3.302 -11.467 -6.482 1.00 85.31 105 LYS A O 1
ATOM 787 N N . MET A 1 106 ? -3.860 -9.667 -5.266 1.00 82.00 106 MET A N 1
ATOM 788 C CA . MET A 1 106 ? -3.920 -8.757 -6.413 1.00 82.00 106 MET A CA 1
ATOM 789 C C . MET A 1 106 ? -2.542 -8.595 -7.052 1.00 82.00 106 MET A C 1
ATOM 791 O O . MET A 1 106 ? -2.439 -8.659 -8.266 1.00 82.00 106 MET A O 1
ATOM 795 N N . LYS A 1 107 ? -1.479 -8.484 -6.247 1.00 77.94 107 LYS A N 1
ATOM 796 C CA . LYS A 1 107 ? -0.098 -8.445 -6.743 1.00 77.94 107 LYS A CA 1
ATOM 797 C C . LYS A 1 107 ? 0.309 -9.680 -7.538 1.00 77.94 107 LYS A C 1
ATOM 799 O O . LYS A 1 107 ? 1.034 -9.556 -8.510 1.00 77.94 107 LYS A O 1
ATOM 804 N N . ASP A 1 108 ? -0.131 -10.856 -7.118 1.00 78.69 108 ASP A N 1
ATOM 805 C CA . ASP A 1 108 ? 0.310 -12.107 -7.734 1.00 78.69 108 ASP A CA 1
ATOM 806 C C . ASP A 1 108 ? 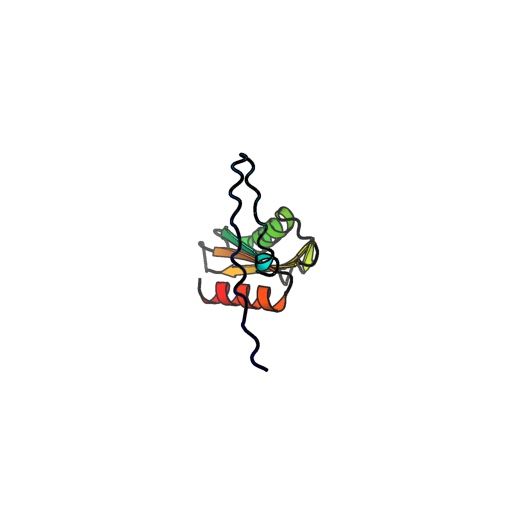-0.529 -12.502 -8.969 1.00 78.69 108 ASP A C 1
ATOM 808 O O . ASP A 1 108 ? -0.173 -13.453 -9.658 1.00 78.69 108 ASP A O 1
ATOM 812 N N . ASN A 1 109 ? -1.650 -11.818 -9.242 1.00 75.12 109 ASN A N 1
ATOM 813 C CA . ASN A 1 109 ? -2.598 -12.175 -10.313 1.00 75.12 109 ASN A CA 1
ATOM 814 C C . ASN A 1 109 ? -2.809 -11.074 -11.372 1.00 75.12 109 ASN A C 1
ATOM 816 O O . ASN A 1 109 ? -3.662 -11.250 -12.244 1.00 75.12 109 ASN A O 1
ATOM 820 N N . PHE A 1 110 ? 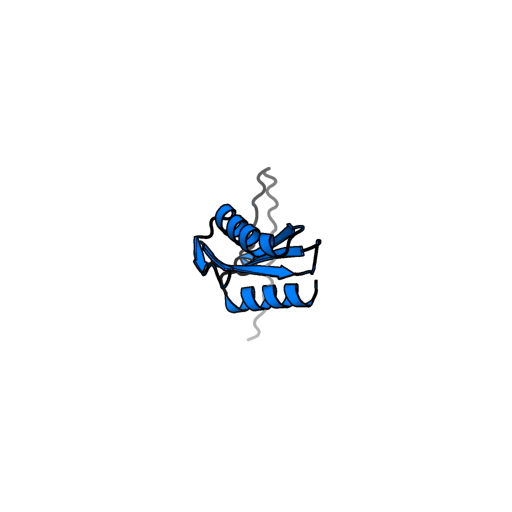-2.093 -9.952 -11.285 1.00 65.06 110 PHE A N 1
ATOM 821 C CA . PHE A 1 110 ? -2.192 -8.811 -12.203 1.00 65.06 110 PHE A CA 1
ATOM 822 C C . PHE A 1 110 ? -0.869 -8.606 -12.940 1.00 65.06 110 PHE A C 1
ATOM 824 O O . PHE A 1 110 ? -0.921 -8.114 -14.086 1.00 65.06 110 PHE A O 1
#

Sequence (110 aa):
MKQVTAGVLAAIVVTAHSGIAQAEDTSTKNLPFVDYQWTMSSDACPERGLDTLRKSGFKVLDKKERVGMKEGYKGIVACVGEGSDIAVFIVAGPDYERAKSLALKMKDNF